Protein AF-A0A9W6STT4-F1 (afdb_monomer_lite)

Radius of gyration: 15.95 Å; chains: 1; bounding box: 44×30×42 Å

Organism: NCBI:txid1785913

Sequence (145 aa):
METPMRPTPTEKEAYVRADEHIAEAIAALAVPVRLAPGIRNAIGYDAGELGPGEYVNVEVSCTLEDLPDDEVPAVRNERYFEVLKRFWAERGYRPVSDTAEEPGAHPDWFRAVHVRHPADGCVVSLKQGRLGNLWITASTIALAD

Foldseek 3Di:
DQAPADPFAALVVQQVVFVVVVVVLVVLLVDDWDWAWDDFDWAFDDCPPPHPRQKTKTKTKTWTPPPDPPDDLLVSVVVSVVSSVVVCVVQVWAWPDFQLPPPDPDPFDKGKTWTARRHHRKIWMWIAGPRSIIMIMIIHMHGYD

pLDDT: mean 86.49, std 14.64, range [41.28, 98.19]

Secondary structure (DSSP, 8-state):
-PPPPPPPPBHHHHHHHHHHHHHHHHHHH-S--EEEEEEEEEEEPPTTTSSSS-EEEEEEEEEEES---SS-HHHHHHHHHHHHHHHHHHTTPEEEEE-TT--SS-TTPPEEEEEE-TTT--EEEEEE-TTS-EEEEEEEEEE--

Structure (mmCIF, N/CA/C/O backbone):
data_AF-A0A9W6STT4-F1
#
_entry.id   AF-A0A9W6STT4-F1
#
loop_
_atom_site.group_PDB
_atom_site.id
_atom_site.type_symbol
_atom_site.label_atom_id
_atom_site.label_alt_id
_atom_site.label_comp_id
_atom_site.label_asym_id
_atom_site.label_entity_id
_atom_site.label_seq_id
_atom_site.pdbx_PDB_ins_code
_atom_site.Cartn_x
_atom_site.Cartn_y
_atom_site.Cartn_z
_atom_site.occupancy
_atom_site.B_iso_or_equiv
_atom_site.auth_seq_id
_atom_site.auth_comp_id
_atom_site.auth_asym_id
_atom_site.auth_atom_id
_atom_site.pdbx_PDB_model_num
ATOM 1 N N . MET A 1 1 ? -24.014 12.427 -5.200 1.00 41.28 1 MET A N 1
ATOM 2 C CA . MET A 1 1 ? -24.453 11.524 -4.120 1.00 41.28 1 MET A CA 1
ATOM 3 C C . MET A 1 1 ? -23.214 11.188 -3.320 1.00 41.28 1 MET A C 1
ATOM 5 O O . MET A 1 1 ? -22.308 10.592 -3.884 1.00 41.28 1 MET A O 1
ATOM 9 N N . GLU A 1 2 ? -23.112 11.671 -2.085 1.00 45.50 2 GLU A N 1
ATOM 10 C CA . GLU A 1 2 ? -22.042 11.250 -1.179 1.00 45.50 2 GLU A CA 1
ATOM 11 C C . GLU A 1 2 ? -22.357 9.826 -0.718 1.00 45.50 2 GLU A C 1
ATOM 13 O O . GLU A 1 2 ? -23.450 9.561 -0.217 1.00 45.50 2 GLU A O 1
ATOM 18 N N . THR A 1 3 ? -21.441 8.892 -0.962 1.00 53.06 3 THR A N 1
ATOM 19 C CA . THR A 1 3 ? -21.541 7.538 -0.415 1.00 53.06 3 THR A CA 1
ATOM 20 C C . THR A 1 3 ? -21.521 7.654 1.110 1.00 53.06 3 THR A C 1
ATOM 22 O O . THR A 1 3 ? -20.612 8.304 1.630 1.00 53.06 3 THR A O 1
ATOM 25 N N . PRO A 1 4 ? -22.492 7.080 1.844 1.00 55.91 4 PRO A N 1
ATOM 26 C CA . PRO A 1 4 ? -22.474 7.141 3.298 1.00 55.91 4 PRO A CA 1
ATOM 27 C C . PRO A 1 4 ? -21.185 6.500 3.814 1.00 55.91 4 PRO A C 1
ATOM 29 O O . PRO A 1 4 ? -20.836 5.381 3.430 1.00 55.91 4 PRO A O 1
ATOM 32 N N . MET A 1 5 ? -20.473 7.243 4.657 1.00 63.19 5 MET A N 1
ATOM 33 C CA . MET A 1 5 ? -19.232 6.801 5.282 1.00 63.19 5 MET A CA 1
ATOM 34 C C . MET A 1 5 ? -19.524 5.566 6.134 1.00 63.19 5 MET A C 1
ATOM 36 O O . MET A 1 5 ? -20.473 5.567 6.925 1.00 63.19 5 MET A O 1
ATOM 40 N N . ARG A 1 6 ? -18.750 4.492 5.947 1.00 73.81 6 ARG A N 1
ATOM 41 C CA . ARG A 1 6 ? -18.902 3.290 6.777 1.00 73.81 6 ARG A CA 1
ATOM 42 C C . ARG A 1 6 ? -18.596 3.622 8.246 1.00 73.81 6 ARG A C 1
ATOM 44 O O . ARG A 1 6 ? -17.763 4.490 8.498 1.00 73.81 6 ARG A O 1
ATOM 51 N N . PRO A 1 7 ? -19.227 2.925 9.211 1.00 83.19 7 PRO A N 1
ATOM 52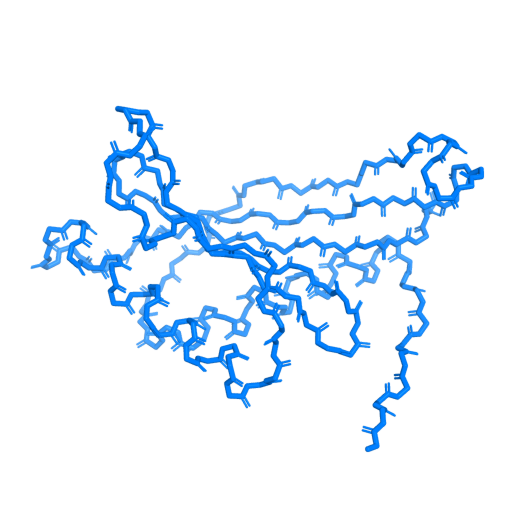 C CA . PRO A 1 7 ? -18.842 3.044 10.612 1.00 83.19 7 PRO A CA 1
ATOM 53 C C . PRO A 1 7 ? -17.365 2.673 10.802 1.00 83.19 7 PRO A C 1
ATOM 55 O O . PRO A 1 7 ? -16.826 1.820 10.077 1.00 83.19 7 PRO A O 1
ATOM 58 N N . THR A 1 8 ? -16.733 3.319 11.783 1.00 87.88 8 THR A N 1
ATOM 59 C CA . THR A 1 8 ? -15.344 3.055 12.165 1.00 87.88 8 THR A CA 1
ATOM 60 C C . THR A 1 8 ? -15.181 1.572 12.521 1.00 87.88 8 THR A C 1
ATOM 62 O O . THR A 1 8 ? -15.979 1.060 13.308 1.00 87.88 8 THR A O 1
ATOM 65 N N . PRO A 1 9 ? -14.211 0.860 11.920 1.00 92.50 9 PRO A N 1
ATOM 66 C CA . PRO A 1 9 ? -13.959 -0.545 12.231 1.00 92.50 9 PRO A CA 1
ATOM 67 C C . PRO A 1 9 ? -13.352 -0.727 13.626 1.00 92.50 9 PRO A C 1
ATOM 69 O O . PRO A 1 9 ? -12.716 0.183 14.149 1.00 92.50 9 PRO A O 1
ATOM 72 N N . THR A 1 10 ? -13.477 -1.931 14.177 1.00 94.12 10 THR A N 1
ATOM 73 C CA . THR A 1 10 ? -12.585 -2.444 15.240 1.00 94.12 10 THR A CA 1
ATOM 74 C C . THR A 1 10 ? -11.156 -2.634 14.724 1.00 94.12 10 THR A C 1
ATOM 76 O O . THR A 1 10 ? -10.947 -2.709 13.508 1.00 94.12 10 THR A O 1
ATOM 79 N N . GLU A 1 11 ? -10.165 -2.759 15.612 1.00 94.25 11 GLU A N 1
ATOM 80 C CA . GLU A 1 11 ? -8.771 -3.015 15.219 1.00 94.25 11 GLU A CA 1
ATOM 81 C C . GLU A 1 11 ? -8.674 -4.268 14.331 1.00 94.25 11 GLU A C 1
ATOM 83 O O . GLU A 1 11 ? -8.095 -4.238 13.237 1.00 94.25 11 GLU A O 1
ATOM 88 N N . LYS A 1 12 ? -9.332 -5.360 14.737 1.00 95.25 12 LYS A N 1
ATOM 89 C CA . LYS A 1 12 ? -9.384 -6.599 13.951 1.00 95.25 12 LYS A CA 1
ATOM 90 C C . LYS A 1 12 ? -9.996 -6.414 12.559 1.00 95.25 12 LYS A C 1
ATOM 92 O O . LYS A 1 12 ? -9.480 -6.968 11.587 1.00 95.25 12 LYS A O 1
ATOM 97 N N . GLU A 1 13 ? -11.093 -5.671 12.437 1.00 95.62 13 GLU A N 1
ATOM 98 C CA . GLU A 1 13 ? -11.715 -5.392 11.136 1.00 95.62 13 GLU A CA 1
ATOM 99 C C . GLU A 1 13 ? -10.845 -4.479 10.267 1.00 95.62 13 GLU A C 1
ATOM 101 O O . GLU A 1 13 ? -10.812 -4.649 9.049 1.00 95.62 13 GLU A O 1
ATOM 106 N N . ALA A 1 14 ? -10.125 -3.531 10.867 1.00 95.50 14 ALA A N 1
ATOM 107 C CA . ALA A 1 14 ? -9.220 -2.645 10.146 1.00 95.50 14 ALA A CA 1
ATOM 108 C C . ALA A 1 14 ? -8.035 -3.406 9.541 1.00 95.50 14 ALA A C 1
ATOM 110 O O . ALA A 1 14 ? -7.676 -3.144 8.396 1.00 95.50 14 ALA A O 1
ATOM 111 N N . TYR A 1 15 ? -7.494 -4.404 10.245 1.00 96.94 15 TYR A N 1
ATOM 112 C CA . TYR A 1 15 ? -6.491 -5.310 9.685 1.00 96.94 15 TYR A CA 1
ATOM 113 C C . TYR A 1 15 ? -7.004 -6.072 8.458 1.00 96.94 15 TYR A C 1
ATOM 115 O O . TYR A 1 15 ? -6.309 -6.133 7.447 1.00 96.94 15 TYR A O 1
ATOM 123 N N . VAL A 1 16 ? -8.222 -6.622 8.530 1.00 96.50 16 VAL A N 1
ATOM 124 C CA . VAL A 1 16 ? -8.842 -7.328 7.394 1.00 96.50 16 VAL A CA 1
ATOM 125 C C . VAL A 1 16 ? -9.021 -6.381 6.208 1.00 96.50 16 VAL A C 1
ATOM 127 O O . VAL A 1 16 ? -8.632 -6.721 5.096 1.00 96.50 16 VAL A O 1
ATOM 130 N N . ARG A 1 17 ? -9.532 -5.167 6.441 1.00 95.12 17 ARG A N 1
ATOM 131 C CA . ARG A 1 17 ? -9.700 -4.159 5.381 1.00 95.12 17 ARG A CA 1
ATOM 132 C C . ARG A 1 17 ? -8.366 -3.741 4.765 1.00 95.12 17 ARG A C 1
ATOM 134 O O . ARG A 1 17 ? -8.278 -3.578 3.554 1.00 95.12 17 ARG A O 1
ATOM 141 N N . ALA A 1 18 ? -7.324 -3.568 5.577 1.00 97.00 18 ALA A N 1
ATOM 142 C CA . ALA A 1 18 ? -5.992 -3.241 5.080 1.00 97.00 18 ALA A CA 1
ATOM 143 C C . ALA A 1 18 ? -5.444 -4.354 4.166 1.00 97.00 18 ALA A C 1
ATOM 145 O O . ALA A 1 18 ? -4.921 -4.055 3.092 1.00 97.00 18 ALA A O 1
ATOM 146 N N . ASP A 1 19 ? -5.632 -5.624 4.545 1.00 97.19 19 ASP A N 1
ATOM 147 C CA . ASP A 1 19 ? -5.258 -6.775 3.715 1.00 97.19 19 ASP A CA 1
ATOM 148 C C . ASP A 1 19 ? -6.062 -6.819 2.399 1.00 97.19 19 ASP A C 1
ATOM 150 O O . ASP A 1 19 ? -5.485 -7.065 1.340 1.00 97.19 19 ASP A O 1
ATOM 154 N N . GLU A 1 20 ? -7.370 -6.531 2.438 1.00 97.25 20 GLU A N 1
ATOM 155 C CA . GLU A 1 20 ? -8.233 -6.445 1.246 1.00 97.25 20 GLU A CA 1
ATOM 156 C C . GLU A 1 20 ? -7.745 -5.363 0.270 1.00 97.25 20 GLU A C 1
ATOM 158 O O . GLU A 1 20 ? -7.546 -5.642 -0.913 1.00 97.25 20 GLU A O 1
ATOM 163 N N . HIS A 1 21 ? -7.468 -4.150 0.762 1.00 97.62 21 HIS A N 1
ATOM 164 C CA . HIS A 1 21 ? -6.961 -3.043 -0.061 1.00 97.62 21 HIS A CA 1
ATOM 165 C C . HIS A 1 21 ? -5.601 -3.354 -0.695 1.00 97.62 21 HIS A C 1
ATOM 167 O O . HIS A 1 21 ? -5.369 -3.024 -1.862 1.00 97.62 21 HIS A O 1
ATOM 173 N N . ILE A 1 22 ? -4.704 -4.014 0.046 1.00 97.88 22 ILE A N 1
ATOM 174 C CA . ILE A 1 22 ? -3.422 -4.482 -0.494 1.00 97.88 22 ILE A CA 1
ATOM 175 C C . ILE A 1 22 ? -3.660 -5.539 -1.576 1.00 97.88 22 ILE A C 1
ATOM 177 O O . ILE A 1 22 ? -3.101 -5.429 -2.667 1.00 97.88 22 ILE A O 1
ATOM 181 N N . ALA A 1 23 ? -4.503 -6.539 -1.315 1.00 96.81 23 ALA A N 1
ATOM 182 C CA . ALA A 1 23 ? -4.782 -7.611 -2.265 1.00 96.81 23 ALA A CA 1
ATOM 183 C C . ALA A 1 23 ? -5.383 -7.083 -3.578 1.00 96.81 23 ALA A C 1
ATOM 185 O O . ALA A 1 23 ? -4.962 -7.503 -4.657 1.00 96.81 23 ALA A O 1
ATOM 186 N N . GLU A 1 24 ? -6.314 -6.128 -3.506 1.00 96.94 24 GLU A N 1
ATOM 187 C CA . GLU A 1 24 ? -6.913 -5.502 -4.686 1.00 96.94 24 GLU A CA 1
ATOM 188 C C . GLU A 1 24 ? -5.889 -4.738 -5.533 1.00 96.94 24 GLU A C 1
ATOM 190 O O . GLU A 1 24 ? -5.864 -4.883 -6.758 1.00 96.94 24 GLU A O 1
ATOM 195 N N . ALA A 1 25 ? -5.019 -3.952 -4.894 1.00 97.00 25 ALA A N 1
ATOM 196 C CA . ALA A 1 25 ? -3.966 -3.226 -5.593 1.00 97.00 25 ALA A CA 1
ATOM 197 C C . ALA A 1 25 ? -2.959 -4.187 -6.249 1.00 97.00 25 ALA A C 1
ATOM 199 O O . ALA A 1 25 ? -2.574 -3.995 -7.399 1.00 97.00 25 ALA A O 1
ATOM 200 N N . ILE A 1 26 ? -2.572 -5.267 -5.568 1.00 96.31 26 ILE A N 1
ATOM 201 C CA . ILE A 1 26 ? -1.656 -6.267 -6.133 1.00 96.31 26 ILE A CA 1
ATOM 202 C C . ILE A 1 26 ? -2.289 -7.006 -7.312 1.00 96.31 26 ILE A C 1
ATOM 204 O O . ILE A 1 26 ? -1.630 -7.193 -8.335 1.00 96.31 26 ILE A O 1
ATOM 208 N N . ALA A 1 27 ? -3.575 -7.355 -7.229 1.00 96.12 27 ALA A N 1
ATOM 209 C CA . ALA A 1 27 ? -4.298 -7.945 -8.352 1.00 96.12 27 ALA A CA 1
ATOM 210 C C . ALA A 1 27 ? -4.312 -7.019 -9.584 1.00 96.12 27 ALA A C 1
ATOM 212 O O . ALA A 1 27 ? -4.231 -7.498 -10.716 1.00 96.12 27 ALA A O 1
ATOM 213 N N . ALA A 1 28 ? -4.358 -5.699 -9.377 1.00 96.75 28 ALA A N 1
ATOM 214 C CA . ALA A 1 28 ? -4.337 -4.708 -10.451 1.00 96.75 28 ALA A CA 1
ATOM 215 C C . ALA A 1 28 ? -3.008 -4.637 -11.215 1.00 96.75 28 ALA A C 1
ATOM 217 O O . ALA A 1 28 ? -3.006 -4.263 -12.387 1.00 96.75 28 ALA A O 1
ATOM 218 N N . LEU A 1 29 ? -1.888 -5.011 -10.585 1.00 94.06 29 LEU A N 1
ATOM 219 C CA . LEU A 1 29 ? -0.584 -5.048 -11.254 1.00 94.06 29 LEU A CA 1
ATOM 220 C C . LEU A 1 29 ? -0.534 -6.098 -12.373 1.00 94.06 29 LEU A C 1
ATOM 222 O O . LEU A 1 29 ? 0.278 -5.963 -13.286 1.00 94.06 29 LEU A O 1
ATOM 226 N N . ALA A 1 30 ? -1.393 -7.125 -12.310 1.00 90.19 30 ALA A N 1
ATOM 227 C CA . ALA A 1 30 ? -1.498 -8.198 -13.301 1.00 90.19 30 ALA A CA 1
ATOM 228 C C . ALA A 1 30 ? -0.160 -8.904 -13.621 1.00 90.19 30 ALA A C 1
ATOM 230 O O . ALA A 1 30 ? 0.024 -9.452 -14.708 1.00 90.19 30 ALA A O 1
ATOM 231 N N . VAL A 1 31 ? 0.764 -8.914 -12.659 1.00 89.31 31 VAL A N 1
ATOM 232 C CA . VAL A 1 31 ? 2.053 -9.615 -12.716 1.00 89.31 31 VAL A CA 1
ATOM 233 C C . VAL A 1 31 ? 2.194 -10.541 -11.508 1.00 89.31 31 VAL A C 1
ATOM 235 O O . VAL A 1 31 ? 1.584 -10.283 -10.467 1.00 89.31 31 VAL A O 1
ATOM 238 N N . PRO A 1 32 ? 2.976 -11.630 -11.612 1.00 88.12 32 PRO A N 1
ATOM 239 C CA . PRO A 1 32 ? 3.302 -12.439 -10.449 1.00 88.12 32 PRO A CA 1
ATOM 240 C C . PRO A 1 32 ? 4.126 -11.597 -9.471 1.00 88.12 32 PRO A C 1
ATOM 242 O O . PRO A 1 32 ? 5.195 -11.098 -9.813 1.00 88.12 32 PRO A O 1
ATOM 245 N N . VAL A 1 33 ? 3.606 -11.429 -8.259 1.00 92.19 33 VAL A N 1
ATOM 246 C CA . VAL A 1 33 ? 4.276 -10.734 -7.159 1.00 92.19 33 VAL A CA 1
ATOM 247 C C . VAL A 1 33 ? 4.082 -11.562 -5.904 1.00 92.19 33 VAL A C 1
ATOM 249 O O . VAL A 1 33 ? 2.962 -11.988 -5.608 1.00 92.19 33 VAL A O 1
ATOM 252 N N . ARG A 1 34 ? 5.153 -11.771 -5.142 1.00 94.94 34 ARG A N 1
ATOM 253 C CA . ARG A 1 34 ? 5.051 -12.320 -3.792 1.00 94.94 34 ARG A CA 1
ATOM 254 C C . ARG A 1 34 ? 5.038 -11.182 -2.781 1.00 94.94 34 ARG A C 1
ATOM 256 O O . ARG A 1 34 ? 5.864 -10.279 -2.844 1.00 94.94 34 ARG A O 1
ATOM 263 N N . LEU A 1 35 ? 4.122 -11.248 -1.820 1.00 96.19 35 LEU A N 1
ATOM 264 C CA . LEU A 1 35 ? 4.094 -10.319 -0.695 1.00 96.19 35 LEU A CA 1
ATOM 265 C C . LEU A 1 35 ? 4.913 -10.892 0.454 1.00 96.19 35 LEU A C 1
ATOM 267 O O . LEU A 1 35 ? 4.537 -11.902 1.050 1.00 96.19 35 LEU A O 1
ATOM 271 N N . ALA A 1 36 ? 6.034 -10.249 0.763 1.00 96.75 36 ALA A N 1
ATOM 272 C CA . ALA A 1 36 ? 6.752 -10.510 1.999 1.00 96.75 36 ALA A CA 1
ATOM 273 C C . ALA A 1 36 ? 6.172 -9.634 3.122 1.00 96.75 36 ALA A C 1
ATOM 275 O O . ALA A 1 36 ? 6.039 -8.418 2.931 1.00 96.75 36 ALA A O 1
ATOM 276 N N . PRO A 1 37 ? 5.824 -10.215 4.286 1.00 94.31 37 PRO A N 1
ATOM 277 C CA . PRO A 1 37 ? 5.326 -9.447 5.420 1.00 94.31 37 PRO A CA 1
ATOM 278 C C . PRO A 1 37 ? 6.325 -8.373 5.858 1.00 94.31 37 PRO A C 1
ATOM 280 O O . PRO A 1 37 ? 7.513 -8.650 6.020 1.00 94.31 37 PRO A O 1
ATOM 283 N N . GLY A 1 38 ? 5.833 -7.154 6.056 1.00 91.81 38 GLY A N 1
ATOM 284 C CA . GLY A 1 38 ? 6.571 -6.048 6.652 1.00 91.81 38 GLY A CA 1
ATOM 285 C C . GLY A 1 38 ? 5.992 -5.698 8.019 1.00 91.81 38 GLY A C 1
ATOM 286 O O . GLY A 1 38 ? 5.939 -6.531 8.923 1.00 91.81 38 GLY A O 1
ATOM 287 N N . ILE A 1 39 ? 5.565 -4.446 8.173 1.00 92.75 39 ILE A N 1
ATOM 288 C CA . ILE A 1 39 ? 4.947 -3.948 9.405 1.00 92.75 39 ILE A CA 1
ATOM 289 C C . ILE A 1 39 ? 3.499 -4.429 9.488 1.00 92.75 39 ILE A C 1
ATOM 291 O O . ILE A 1 39 ? 2.760 -4.393 8.506 1.00 92.75 39 ILE A O 1
ATOM 295 N N . ARG A 1 40 ? 3.093 -4.846 10.685 1.00 96.50 40 ARG A N 1
ATOM 296 C CA . ARG A 1 40 ? 1.695 -5.045 11.055 1.00 96.50 40 ARG A CA 1
ATOM 297 C C . ARG A 1 40 ? 1.517 -4.584 12.492 1.00 96.50 40 ARG A C 1
ATOM 299 O O . ARG A 1 40 ? 1.996 -5.256 13.404 1.00 96.50 40 ARG A O 1
ATOM 306 N N . ASN A 1 41 ? 0.921 -3.417 12.684 1.00 94.44 41 ASN A N 1
ATOM 307 C CA . ASN A 1 41 ? 0.769 -2.823 14.007 1.00 94.44 41 ASN A CA 1
ATOM 308 C C . ASN A 1 41 ? -0.486 -1.951 14.113 1.00 94.44 41 ASN A C 1
ATOM 310 O O . ASN A 1 41 ? -1.095 -1.567 13.117 1.00 94.44 41 ASN A O 1
ATOM 314 N N . ALA A 1 42 ? -0.834 -1.646 15.358 1.00 93.31 42 ALA A N 1
ATOM 315 C CA . ALA A 1 42 ? -1.836 -0.671 15.737 1.00 93.31 42 ALA A CA 1
ATOM 316 C C . ALA A 1 42 ? -1.174 0.306 16.712 1.00 93.31 42 ALA A C 1
ATOM 318 O O . ALA A 1 42 ? -0.598 -0.110 17.720 1.00 93.31 42 ALA A O 1
ATOM 319 N N . ILE A 1 43 ? -1.182 1.595 16.378 1.00 89.19 43 ILE A N 1
ATOM 320 C CA . ILE A 1 43 ? -0.581 2.644 17.209 1.00 89.19 43 ILE A CA 1
ATOM 321 C C . ILE A 1 43 ? -1.695 3.564 17.691 1.00 89.19 43 ILE A C 1
ATOM 323 O O . ILE A 1 43 ? -2.422 4.127 16.876 1.00 89.19 43 ILE A O 1
ATOM 327 N N . GLY A 1 44 ? -1.829 3.709 19.008 1.00 83.88 44 GLY A N 1
ATOM 328 C CA . GLY A 1 44 ? -2.780 4.644 19.605 1.00 83.88 44 GLY A CA 1
ATOM 329 C C . GLY A 1 44 ? -2.473 6.085 19.213 1.00 83.88 44 GLY A C 1
ATOM 330 O O . GLY A 1 44 ? -1.309 6.478 19.136 1.00 83.88 44 GLY A O 1
ATOM 331 N N . TYR A 1 45 ? -3.521 6.866 18.978 1.00 75.56 45 TYR A N 1
ATOM 332 C CA . TYR A 1 45 ? -3.380 8.307 18.815 1.00 75.56 45 TYR A CA 1
ATOM 333 C C . TYR A 1 45 ? -3.115 8.974 20.164 1.00 75.56 45 TYR A C 1
ATOM 335 O O . TYR A 1 45 ? -3.663 8.565 21.193 1.00 75.56 45 TYR A O 1
ATOM 343 N N . ASP A 1 46 ? -2.311 10.037 20.159 1.00 68.44 46 ASP A N 1
ATOM 344 C CA . ASP A 1 46 ? -2.206 10.897 21.331 1.00 68.44 46 ASP A CA 1
ATOM 345 C C . ASP A 1 46 ? -3.585 11.500 21.634 1.00 68.44 46 ASP A C 1
ATOM 347 O O . ASP A 1 46 ? -4.328 11.891 20.730 1.00 68.44 46 ASP A O 1
ATOM 351 N N . ALA A 1 47 ? -3.922 11.619 22.923 1.00 57.66 47 ALA A N 1
ATOM 352 C CA . ALA A 1 47 ? -5.251 12.029 23.396 1.00 57.66 47 ALA A CA 1
ATOM 353 C C . ALA A 1 47 ? -5.745 13.397 22.863 1.00 57.66 47 ALA A C 1
ATOM 355 O O . ALA A 1 47 ? -6.908 13.757 23.048 1.00 57.66 47 ALA A O 1
ATOM 356 N N . GLY A 1 48 ? -4.865 14.179 22.228 1.00 57.91 48 GLY A N 1
ATOM 357 C CA . GLY A 1 48 ? -5.171 15.466 21.605 1.00 57.91 48 GLY A CA 1
ATOM 358 C C . GLY A 1 48 ? -5.551 15.412 20.121 1.00 57.91 48 GLY A C 1
ATOM 359 O O . GLY A 1 48 ? -6.064 16.410 19.623 1.00 57.91 48 GLY A O 1
ATOM 360 N N . GLU A 1 49 ? -5.321 14.303 19.409 1.00 63.22 49 GLU A N 1
ATOM 361 C CA . GLU A 1 49 ? -5.556 14.237 17.956 1.00 63.22 49 GLU A CA 1
ATOM 362 C C . GLU A 1 49 ? -6.963 13.752 17.591 1.00 63.22 49 GLU A C 1
ATOM 364 O O . GLU A 1 49 ? -7.575 14.294 16.672 1.00 63.22 49 GLU A O 1
ATOM 369 N N . LEU A 1 50 ? -7.503 12.766 18.316 1.00 63.09 50 LEU A N 1
ATOM 370 C CA . LEU A 1 50 ? -8.813 12.163 18.016 1.00 63.09 50 LEU A CA 1
ATOM 371 C C . LEU A 1 50 ? -9.708 11.954 19.252 1.00 63.09 50 LEU A C 1
ATOM 373 O O . LEU A 1 50 ? -10.761 11.327 19.151 1.00 63.09 50 LEU A O 1
ATOM 377 N N . GLY A 1 51 ? -9.336 12.524 20.402 1.00 55.25 51 GLY A N 1
ATOM 378 C CA . GLY A 1 51 ? -10.032 12.330 21.678 1.00 55.25 51 GLY A CA 1
ATOM 379 C C . GLY A 1 51 ? -9.342 11.291 22.573 1.00 55.25 51 GLY A C 1
ATOM 380 O O . GLY A 1 51 ? -8.224 10.876 22.263 1.00 55.25 51 GLY A O 1
ATOM 381 N N . PRO A 1 52 ? -9.948 10.899 23.714 1.00 54.38 52 PRO A N 1
ATOM 382 C CA . PRO A 1 52 ? -9.367 9.882 24.599 1.00 54.38 52 PRO A CA 1
ATOM 383 C C . PRO A 1 52 ? -9.065 8.604 23.802 1.00 54.38 52 PRO A C 1
ATOM 385 O O . PRO A 1 52 ? -9.751 8.369 22.816 1.00 54.38 52 PRO A O 1
ATOM 388 N N . GLY A 1 53 ? -8.038 7.837 24.205 1.00 63.53 53 GLY A N 1
ATOM 389 C CA . GLY A 1 53 ? -7.370 6.733 23.475 1.00 63.53 53 GLY A CA 1
ATOM 390 C C . GLY A 1 53 ? -8.224 5.526 23.052 1.00 63.53 53 GLY A C 1
ATOM 391 O O . GLY A 1 53 ? -7.841 4.384 23.267 1.00 63.53 53 GLY A O 1
ATOM 392 N N . GLU A 1 54 ? -9.374 5.793 22.453 1.00 82.25 54 GLU A N 1
ATOM 393 C CA . GLU A 1 54 ? -10.351 4.877 21.884 1.00 82.25 54 GLU A CA 1
ATOM 394 C C . GLU A 1 54 ? -10.011 4.535 20.432 1.00 82.25 54 GLU A C 1
ATOM 396 O O . GLU A 1 54 ? -10.620 3.629 19.877 1.00 82.25 54 GLU A O 1
ATOM 401 N N . TYR A 1 55 ? -9.057 5.242 19.811 1.00 88.06 55 TYR A N 1
ATOM 402 C CA . TYR A 1 55 ? -8.680 5.051 18.414 1.00 88.06 55 TYR A CA 1
ATOM 403 C C . TYR A 1 55 ? -7.214 4.659 18.251 1.00 88.06 55 TYR A C 1
ATOM 405 O O . TYR A 1 55 ? -6.317 5.224 18.885 1.00 88.06 55 TYR A O 1
ATOM 413 N N . VAL A 1 56 ? -6.976 3.746 17.316 1.00 91.50 56 VAL A N 1
ATOM 414 C CA . VAL A 1 56 ? -5.653 3.331 16.847 1.00 91.50 56 VAL A CA 1
ATOM 415 C C . VAL A 1 56 ? -5.541 3.544 15.340 1.00 91.50 56 VAL A C 1
ATOM 417 O O . VAL A 1 56 ? -6.520 3.433 14.601 1.00 91.50 56 VAL A O 1
ATOM 420 N N . ASN A 1 57 ? -4.336 3.837 14.864 1.00 92.38 57 ASN A N 1
ATOM 421 C CA . ASN A 1 57 ? -3.979 3.694 13.462 1.00 92.38 57 ASN A CA 1
ATOM 422 C C . ASN A 1 57 ? -3.473 2.273 13.242 1.00 92.38 57 ASN A C 1
ATOM 424 O O . ASN A 1 57 ? -2.369 1.936 13.678 1.00 92.38 57 ASN A O 1
ATOM 428 N N . VAL A 1 58 ? -4.270 1.459 12.560 1.00 96.19 58 VAL A N 1
ATOM 429 C CA . VAL A 1 58 ? -3.816 0.169 12.048 1.00 96.19 58 VAL A CA 1
ATOM 430 C C . VAL A 1 58 ? -3.011 0.408 10.784 1.00 96.19 58 VAL A C 1
ATOM 432 O O . VAL A 1 58 ? -3.485 1.086 9.876 1.00 96.19 58 VAL A O 1
ATOM 435 N N . GLU A 1 59 ? -1.817 -0.169 10.706 1.00 96.75 59 GLU A N 1
ATOM 436 C CA . GLU A 1 59 ? -0.978 -0.162 9.513 1.00 96.75 59 GLU A CA 1
ATOM 437 C C . GLU A 1 59 ? -0.545 -1.587 9.156 1.00 96.75 59 GLU A C 1
ATOM 439 O O . GLU A 1 59 ? -0.038 -2.350 9.983 1.00 96.75 59 GLU A O 1
ATOM 444 N N . VAL A 1 60 ? -0.738 -1.935 7.884 1.00 98.19 60 VAL A N 1
ATOM 445 C CA . VAL A 1 60 ? -0.214 -3.152 7.266 1.00 98.19 60 VAL A CA 1
ATOM 446 C C . VAL A 1 60 ? 0.684 -2.749 6.112 1.00 98.19 60 VAL A C 1
ATOM 448 O O . VAL A 1 60 ? 0.276 -1.995 5.232 1.00 98.19 60 VAL A O 1
ATOM 451 N N . SER A 1 61 ? 1.904 -3.270 6.098 1.00 97.25 61 SER A N 1
ATOM 452 C CA . SER A 1 61 ? 2.894 -3.028 5.059 1.00 97.25 61 SER A CA 1
ATOM 453 C C . SER A 1 61 ? 3.484 -4.345 4.570 1.00 97.25 61 SER A C 1
ATOM 455 O O . SER A 1 61 ? 3.828 -5.223 5.364 1.00 97.25 61 SER A O 1
ATOM 457 N N . CYS A 1 62 ? 3.630 -4.478 3.256 1.00 97.56 62 CYS A N 1
ATOM 458 C CA . CYS A 1 62 ? 4.249 -5.628 2.607 1.00 97.56 62 CYS A CA 1
ATOM 459 C C . CYS A 1 62 ? 5.308 -5.165 1.608 1.00 97.56 62 CYS A C 1
ATOM 461 O O . CYS A 1 62 ? 5.101 -4.194 0.880 1.00 97.56 62 CYS A O 1
ATOM 463 N N . THR A 1 63 ? 6.419 -5.893 1.529 1.00 96.81 63 THR A N 1
ATOM 464 C CA . THR A 1 63 ? 7.396 -5.741 0.442 1.00 96.81 63 THR A CA 1
ATOM 465 C C . THR A 1 63 ? 6.925 -6.550 -0.765 1.00 96.81 63 THR A C 1
ATOM 467 O O . THR A 1 63 ? 6.475 -7.688 -0.610 1.00 96.81 63 THR A O 1
ATOM 470 N N . LEU A 1 64 ? 7.036 -5.977 -1.963 1.00 95.56 64 LEU A N 1
ATOM 471 C CA . LEU A 1 64 ? 6.778 -6.680 -3.218 1.00 95.56 64 LEU A CA 1
ATOM 472 C C . LEU A 1 64 ? 8.070 -7.371 -3.664 1.00 95.56 64 LEU A C 1
ATOM 474 O O . LEU A 1 64 ? 9.060 -6.712 -3.988 1.00 95.56 64 LEU A O 1
ATOM 478 N N . GLU A 1 65 ? 8.045 -8.697 -3.674 1.00 94.19 65 GLU A N 1
ATOM 479 C CA . GLU A 1 65 ? 9.158 -9.566 -4.043 1.00 94.19 65 GLU A CA 1
ATOM 480 C C . GLU A 1 65 ? 8.822 -10.380 -5.297 1.00 94.19 65 GLU A C 1
ATOM 482 O O . GLU A 1 65 ? 7.674 -10.425 -5.748 1.00 94.19 65 GLU A O 1
ATOM 487 N N . ASP A 1 66 ? 9.848 -11.006 -5.873 1.00 92.00 66 ASP A N 1
ATOM 488 C CA . ASP A 1 66 ? 9.763 -11.816 -7.095 1.00 92.00 66 ASP A CA 1
ATOM 489 C C . ASP A 1 66 ? 9.188 -11.046 -8.304 1.00 92.00 66 ASP A C 1
ATOM 491 O O . ASP A 1 66 ? 8.629 -11.633 -9.230 1.00 92.00 66 ASP A O 1
ATOM 495 N N . LEU A 1 67 ? 9.345 -9.715 -8.300 1.00 89.00 67 LEU A N 1
ATOM 496 C CA . LEU A 1 67 ? 9.016 -8.863 -9.439 1.00 89.00 67 LEU A CA 1
ATOM 497 C C . LEU A 1 67 ? 9.872 -9.270 -10.647 1.00 89.00 67 LEU A C 1
ATOM 499 O O . LEU A 1 67 ? 11.061 -9.545 -10.464 1.00 89.00 67 LEU A O 1
ATOM 503 N N . PRO A 1 68 ? 9.319 -9.236 -11.873 1.00 85.62 68 PRO A N 1
ATOM 504 C CA . PRO A 1 68 ? 10.098 -9.417 -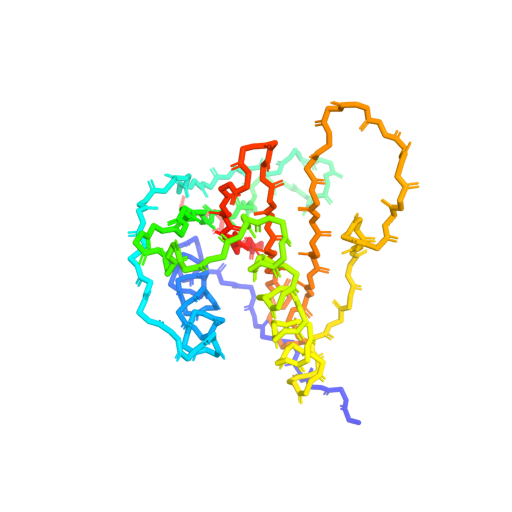13.093 1.00 85.62 68 PRO A CA 1
ATOM 505 C C . PRO A 1 68 ? 11.387 -8.578 -13.080 1.00 85.62 68 PRO A C 1
ATOM 507 O O . PRO A 1 68 ? 11.372 -7.396 -12.716 1.00 85.62 68 PRO A O 1
ATOM 510 N N . ASP A 1 69 ? 12.506 -9.218 -13.418 1.00 79.75 69 ASP A N 1
ATOM 511 C CA . ASP A 1 69 ? 13.854 -8.623 -13.438 1.00 79.75 69 ASP A CA 1
ATOM 512 C C . ASP A 1 69 ? 14.368 -8.445 -14.877 1.00 79.75 69 ASP A C 1
ATOM 514 O O . ASP A 1 69 ? 15.559 -8.492 -15.167 1.00 79.75 69 ASP A O 1
ATOM 518 N N . ASP A 1 70 ? 13.438 -8.295 -15.817 1.00 80.75 70 ASP A N 1
ATOM 519 C CA . ASP A 1 70 ? 13.704 -8.102 -17.241 1.00 80.75 70 ASP A CA 1
ATOM 520 C C . ASP A 1 70 ? 14.118 -6.662 -17.588 1.00 80.75 70 ASP A C 1
ATOM 522 O O . ASP A 1 70 ? 14.578 -6.396 -18.700 1.00 80.75 70 ASP A O 1
ATOM 526 N N . GLU A 1 71 ? 14.003 -5.731 -16.636 1.00 79.12 71 GLU A N 1
ATOM 527 C CA . GLU A 1 71 ? 14.262 -4.307 -16.828 1.00 79.12 71 GLU A CA 1
ATOM 528 C C . GLU A 1 71 ? 14.977 -3.659 -15.636 1.00 79.12 71 GLU A C 1
ATOM 530 O O . GLU A 1 71 ? 14.929 -4.127 -14.499 1.00 79.12 71 GLU A O 1
ATOM 535 N N . VAL A 1 72 ? 15.596 -2.498 -15.884 1.00 84.31 72 VAL A N 1
ATOM 536 C CA . VAL A 1 72 ? 16.171 -1.658 -14.823 1.00 84.31 72 VAL A CA 1
ATOM 537 C C . VAL A 1 72 ? 15.070 -1.291 -13.812 1.00 84.31 72 VAL A C 1
ATOM 539 O O . VAL A 1 72 ? 14.034 -0.764 -14.234 1.00 84.31 72 VAL A O 1
ATOM 542 N N . PRO A 1 73 ? 15.286 -1.459 -12.488 1.00 84.06 73 PRO A N 1
ATOM 543 C CA . PRO A 1 73 ? 14.245 -1.269 -11.476 1.00 84.06 73 PRO A CA 1
ATOM 544 C C . PRO A 1 73 ? 13.493 0.061 -11.563 1.00 84.06 73 PRO A C 1
ATOM 546 O O . PRO A 1 73 ? 12.291 0.098 -11.332 1.00 84.06 73 PRO A O 1
ATOM 549 N N . ALA A 1 74 ? 14.172 1.151 -11.931 1.00 80.81 74 ALA A N 1
ATOM 550 C CA . ALA A 1 74 ? 13.538 2.457 -12.098 1.00 80.81 74 ALA A CA 1
ATOM 551 C C . ALA A 1 74 ? 12.460 2.464 -13.199 1.00 80.81 74 ALA A C 1
ATOM 553 O O . ALA A 1 74 ? 11.371 2.982 -12.972 1.00 80.81 74 ALA A O 1
ATOM 554 N N . VAL A 1 75 ? 12.745 1.861 -14.359 1.00 83.94 75 VAL A N 1
ATOM 555 C CA . VAL A 1 75 ? 11.816 1.799 -15.502 1.00 83.94 75 VAL A CA 1
ATOM 556 C C . VAL A 1 75 ? 10.655 0.861 -15.191 1.00 83.94 75 VAL A C 1
ATOM 558 O O . VAL A 1 75 ? 9.495 1.224 -15.381 1.00 83.94 75 VAL A O 1
ATOM 561 N N . ARG A 1 76 ? 10.963 -0.317 -14.638 1.00 89.31 76 ARG A N 1
ATOM 562 C CA . ARG A 1 76 ? 9.960 -1.292 -14.204 1.00 89.31 76 ARG A CA 1
ATOM 563 C C . ARG A 1 76 ? 8.985 -0.682 -13.198 1.00 89.31 76 ARG A C 1
ATOM 565 O O . ARG A 1 76 ? 7.773 -0.788 -13.358 1.00 89.31 76 ARG A O 1
ATOM 572 N N . ASN A 1 77 ? 9.515 -0.044 -12.155 1.00 91.25 77 ASN A N 1
ATOM 573 C CA . ASN A 1 77 ? 8.697 0.486 -11.073 1.00 91.25 77 ASN A CA 1
ATOM 574 C C . ASN A 1 77 ? 7.819 1.652 -11.535 1.00 91.25 77 ASN A C 1
ATOM 576 O O . ASN A 1 77 ? 6.692 1.746 -11.059 1.00 91.25 77 ASN A O 1
ATOM 580 N N . GLU A 1 78 ? 8.280 2.486 -12.478 1.00 90.25 78 GLU A N 1
ATOM 581 C CA . GLU A 1 78 ? 7.460 3.552 -13.077 1.00 90.25 78 GLU A CA 1
ATOM 582 C C . GLU A 1 78 ? 6.119 3.015 -13.578 1.00 90.25 78 GLU A C 1
ATOM 584 O O . GLU A 1 78 ? 5.061 3.538 -13.233 1.00 90.25 78 GLU A O 1
ATOM 589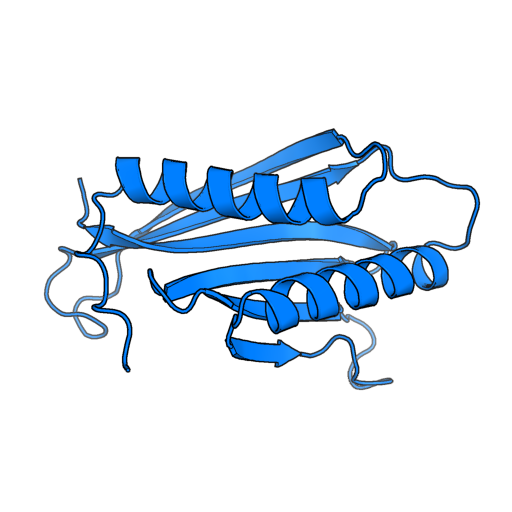 N N . ARG A 1 79 ? 6.151 1.894 -14.305 1.00 91.62 79 ARG A N 1
ATOM 590 C CA . ARG A 1 79 ? 4.939 1.259 -14.831 1.00 91.62 79 ARG A CA 1
ATOM 591 C C . ARG A 1 79 ? 3.997 0.82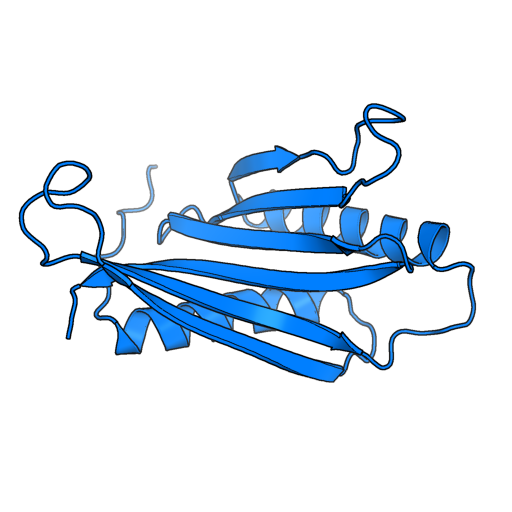0 -13.717 1.00 91.62 79 ARG A C 1
ATOM 593 O O . ARG A 1 79 ? 2.787 0.972 -13.849 1.00 91.62 79 ARG A O 1
ATOM 600 N N . TYR A 1 80 ? 4.523 0.301 -12.608 1.00 93.75 80 TYR A N 1
ATOM 601 C CA . TYR A 1 80 ? 3.691 -0.087 -11.466 1.00 93.75 80 TYR A CA 1
ATOM 602 C C . TYR A 1 80 ? 3.048 1.124 -10.783 1.00 93.75 80 TYR A C 1
ATOM 604 O O . TYR A 1 80 ? 1.870 1.054 -10.428 1.00 93.75 80 TYR A O 1
ATOM 612 N N . PHE A 1 81 ? 3.762 2.250 -10.664 1.00 94.62 81 PHE A N 1
ATOM 613 C CA . PHE A 1 81 ? 3.160 3.509 -10.212 1.00 94.62 81 PHE A CA 1
ATOM 614 C C . PHE A 1 81 ? 2.032 3.950 -11.155 1.00 94.62 81 PHE A C 1
ATOM 616 O O . PHE A 1 81 ? 0.935 4.242 -10.683 1.00 94.62 81 PHE A O 1
ATOM 623 N N . GLU A 1 82 ? 2.250 3.951 -12.472 1.00 94.69 82 GLU A N 1
ATOM 624 C CA . GLU A 1 82 ? 1.229 4.335 -13.459 1.00 94.69 82 GLU A CA 1
ATOM 625 C C . GLU A 1 82 ? -0.010 3.425 -13.431 1.00 94.69 82 GLU A C 1
ATOM 627 O O . GLU A 1 82 ? -1.144 3.909 -13.508 1.00 94.69 82 GLU A O 1
ATOM 632 N N . VAL A 1 83 ? 0.191 2.107 -13.320 1.00 96.50 83 VAL A N 1
ATOM 633 C CA . VAL A 1 83 ? -0.895 1.121 -13.231 1.00 96.50 83 VAL A CA 1
ATOM 634 C C . VAL A 1 83 ? -1.733 1.362 -11.979 1.00 96.50 83 VAL A C 1
ATOM 636 O O . VAL A 1 83 ? -2.955 1.476 -12.086 1.00 96.50 83 VAL A O 1
ATOM 639 N N . LEU A 1 84 ? -1.103 1.506 -10.808 1.00 97.44 84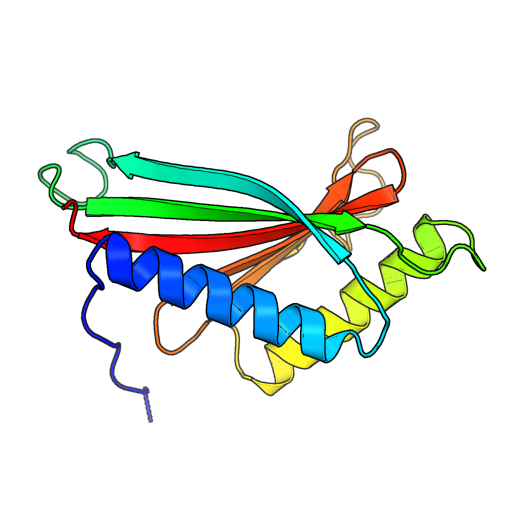 LEU A N 1
ATOM 640 C CA . LEU A 1 84 ? -1.842 1.711 -9.562 1.00 97.44 84 LEU A CA 1
ATOM 641 C C . LEU A 1 84 ? -2.510 3.084 -9.487 1.00 97.44 84 LEU A C 1
ATOM 643 O O . LEU A 1 84 ? -3.667 3.164 -9.079 1.00 97.44 84 LEU A O 1
ATOM 647 N N . LYS A 1 85 ? -1.853 4.154 -9.956 1.00 96.75 85 LYS A N 1
ATOM 648 C CA . LYS A 1 85 ? -2.466 5.491 -10.066 1.00 96.75 85 LYS A CA 1
ATOM 649 C C . LYS A 1 85 ? -3.764 5.442 -10.867 1.00 96.75 85 LYS A C 1
ATOM 651 O O . LYS A 1 85 ? -4.785 5.968 -10.427 1.00 96.75 85 LYS A O 1
ATOM 656 N N . ARG A 1 86 ? -3.738 4.774 -12.022 1.00 97.44 86 ARG A N 1
ATOM 657 C CA . ARG A 1 86 ? -4.914 4.606 -12.881 1.00 97.44 86 ARG A CA 1
ATOM 658 C C . ARG A 1 86 ? -5.998 3.776 -12.203 1.00 97.44 86 ARG A C 1
ATOM 660 O O . ARG A 1 86 ? -7.136 4.222 -12.132 1.00 97.44 86 ARG A O 1
ATOM 667 N N . PHE A 1 87 ? -5.628 2.621 -11.653 1.00 97.88 87 PHE A N 1
ATOM 668 C CA . PHE A 1 87 ? -6.534 1.737 -10.919 1.00 97.88 87 PHE A CA 1
ATOM 669 C C . PHE A 1 87 ? -7.271 2.470 -9.785 1.00 97.88 87 PHE A C 1
ATOM 671 O O . PHE A 1 87 ? -8.490 2.349 -9.642 1.00 97.88 87 PHE A O 1
ATOM 678 N N . TRP A 1 88 ? -6.543 3.257 -8.994 1.00 97.88 88 TRP A N 1
ATOM 679 C CA . TRP A 1 88 ? -7.101 4.032 -7.890 1.00 97.88 88 TRP A CA 1
ATOM 680 C C . TRP A 1 88 ? -7.991 5.175 -8.381 1.00 97.88 88 TRP A C 1
ATOM 682 O O . TRP A 1 88 ? -9.079 5.371 -7.837 1.00 97.88 88 TRP A O 1
ATOM 692 N N . ALA A 1 89 ? -7.581 5.891 -9.431 1.00 97.12 89 ALA A N 1
ATOM 693 C CA . ALA A 1 89 ? -8.388 6.949 -10.034 1.00 97.12 89 ALA A CA 1
ATOM 694 C C . ALA A 1 89 ? -9.720 6.413 -10.589 1.00 97.12 89 ALA A C 1
ATOM 696 O O . ALA A 1 89 ? -10.773 6.991 -10.322 1.00 97.12 89 ALA A O 1
ATOM 697 N N . GLU A 1 90 ? -9.699 5.276 -11.289 1.00 97.31 90 GLU A N 1
ATOM 698 C CA . GLU A 1 90 ? -10.896 4.613 -11.829 1.00 97.31 90 GLU A CA 1
ATOM 699 C C . GLU A 1 90 ? -11.873 4.166 -10.729 1.00 97.31 90 GLU A C 1
ATOM 701 O O . GLU A 1 90 ? -13.087 4.183 -10.930 1.00 97.31 90 GLU A O 1
ATOM 706 N N . ARG A 1 91 ? -11.361 3.818 -9.541 1.00 96.19 91 ARG A N 1
ATOM 707 C CA . ARG A 1 91 ? -12.163 3.475 -8.352 1.00 96.19 91 ARG A CA 1
ATOM 708 C C . ARG A 1 91 ? -12.553 4.683 -7.491 1.00 96.19 91 ARG A C 1
ATOM 710 O O . ARG A 1 91 ? -13.212 4.519 -6.466 1.00 96.19 91 ARG A O 1
ATOM 717 N N . GLY A 1 92 ? -12.167 5.895 -7.886 1.00 96.62 92 GLY A N 1
ATOM 718 C CA . GLY A 1 92 ? -12.515 7.123 -7.172 1.00 96.62 92 GLY A CA 1
ATOM 719 C C . GLY A 1 92 ? -11.740 7.346 -5.870 1.00 96.62 92 GLY A C 1
ATOM 720 O O . GLY A 1 92 ? -12.198 8.110 -5.014 1.00 96.62 92 GLY A O 1
ATOM 721 N N . TYR A 1 93 ? -10.580 6.706 -5.701 1.00 97.06 93 TYR A N 1
ATOM 722 C CA . TYR A 1 93 ? -9.658 7.051 -4.621 1.00 97.06 93 TYR A CA 1
ATOM 723 C C . TYR A 1 93 ? -9.183 8.495 -4.793 1.00 97.06 93 TYR A C 1
ATOM 725 O O . TYR A 1 93 ? -8.949 8.975 -5.903 1.00 97.06 93 TYR A O 1
ATOM 733 N N . ARG A 1 94 ? -9.024 9.197 -3.673 1.00 96.00 94 ARG A N 1
ATOM 734 C CA . ARG A 1 94 ? -8.569 10.588 -3.658 1.00 96.00 94 ARG A CA 1
ATOM 735 C C . ARG A 1 94 ? -7.064 10.643 -3.402 1.00 96.00 94 ARG A C 1
ATOM 737 O O . ARG A 1 94 ? -6.629 10.047 -2.419 1.00 96.00 94 ARG A O 1
ATOM 744 N N . PRO A 1 95 ? -6.266 11.360 -4.208 1.00 94.56 95 PRO A N 1
ATOM 745 C CA . PRO A 1 95 ? -4.854 11.576 -3.907 1.00 94.56 95 PRO A CA 1
ATOM 746 C C . PRO A 1 95 ? -4.673 12.267 -2.550 1.00 94.56 95 PRO A C 1
ATOM 748 O O . PRO A 1 95 ? -5.394 13.214 -2.232 1.00 94.56 95 PRO A O 1
ATOM 751 N N . VAL A 1 96 ? -3.719 11.786 -1.754 1.00 94.25 96 VAL A N 1
ATOM 752 C CA . VAL A 1 96 ? -3.294 12.398 -0.484 1.00 94.25 96 VAL A CA 1
ATOM 753 C C . VAL A 1 96 ? -1.951 13.097 -0.673 1.00 94.25 96 VAL A C 1
ATOM 755 O O . VAL A 1 96 ? -1.803 14.256 -0.298 1.00 94.25 96 VAL A O 1
ATOM 758 N N . SER A 1 97 ? -0.985 12.407 -1.279 1.00 90.06 97 SER A N 1
ATOM 759 C CA . SER A 1 97 ? 0.308 12.963 -1.679 1.00 90.06 97 SER A CA 1
ATOM 760 C C . SER A 1 97 ? 0.922 12.122 -2.794 1.00 90.06 97 SER A C 1
ATOM 762 O O . SER A 1 97 ? 0.649 10.925 -2.903 1.00 90.06 97 SER A O 1
ATOM 764 N N . ASP A 1 98 ? 1.751 12.746 -3.623 1.00 88.12 98 ASP A N 1
ATOM 765 C CA . ASP A 1 98 ? 2.446 12.081 -4.720 1.00 88.12 98 ASP A CA 1
ATOM 766 C C . ASP A 1 98 ? 3.838 12.690 -4.882 1.00 88.12 98 ASP A C 1
ATOM 768 O O . ASP A 1 98 ? 4.008 13.746 -5.481 1.00 88.12 98 ASP A O 1
ATOM 772 N N . THR A 1 99 ? 4.835 12.026 -4.304 1.00 83.12 99 THR A N 1
ATOM 773 C CA . THR A 1 99 ? 6.252 12.362 -4.493 1.00 83.12 99 THR A CA 1
ATOM 774 C C . THR A 1 99 ? 6.879 11.522 -5.602 1.00 83.12 99 THR A C 1
ATOM 776 O O . THR A 1 99 ? 8.077 11.628 -5.861 1.00 83.12 99 THR A O 1
ATOM 779 N N . ALA A 1 100 ? 6.103 10.659 -6.269 1.00 69.75 100 ALA A N 1
ATOM 780 C CA . ALA A 1 100 ? 6.611 9.855 -7.370 1.00 69.75 100 ALA A CA 1
ATOM 781 C C . ALA A 1 100 ? 6.922 10.706 -8.609 1.00 69.75 100 ALA A C 1
ATOM 783 O O . ALA A 1 100 ? 7.716 10.260 -9.439 1.00 69.75 100 ALA A O 1
ATOM 784 N N . GLU A 1 101 ? 6.328 11.899 -8.715 1.00 67.12 101 GLU A N 1
ATOM 785 C CA . GLU A 1 101 ? 6.483 12.831 -9.839 1.00 67.12 101 GLU A CA 1
ATOM 786 C C . GLU A 1 101 ? 7.535 13.923 -9.608 1.00 67.12 101 GLU A C 1
ATOM 788 O O . GLU A 1 101 ? 7.807 14.680 -10.533 1.00 67.12 101 GLU A O 1
ATOM 793 N N . GLU A 1 102 ? 8.149 14.013 -8.422 1.00 62.00 102 GLU A N 1
ATOM 794 C CA . GLU A 1 102 ? 9.132 15.056 -8.110 1.00 62.00 102 GLU A CA 1
ATOM 795 C C . GLU A 1 102 ? 10.545 14.655 -8.580 1.00 62.00 102 GLU A C 1
ATOM 797 O O . GLU A 1 102 ? 11.175 13.773 -7.986 1.00 62.00 102 GLU A O 1
ATOM 802 N N . PRO A 1 103 ? 11.116 15.293 -9.620 1.00 44.44 103 PRO A N 1
ATOM 803 C CA . PRO A 1 103 ? 12.475 15.008 -10.050 1.00 44.44 103 PRO A CA 1
ATOM 804 C C . PRO A 1 103 ? 13.455 15.832 -9.198 1.00 44.44 103 PRO A C 1
ATOM 806 O O . PRO A 1 103 ? 13.565 17.045 -9.358 1.00 44.44 103 PRO A O 1
ATOM 809 N N . GLY A 1 104 ? 14.209 15.170 -8.315 1.00 49.91 104 GLY A N 1
ATOM 810 C CA . GLY A 1 104 ? 15.495 15.683 -7.820 1.00 49.91 104 GLY A CA 1
ATOM 811 C C . GLY A 1 104 ? 15.551 16.418 -6.476 1.00 49.91 104 GLY A C 1
ATOM 812 O O . GLY A 1 104 ? 16.579 17.031 -6.205 1.00 49.91 104 GLY A O 1
ATOM 813 N N . ALA A 1 105 ? 14.545 16.365 -5.607 1.00 46.81 105 ALA A N 1
ATOM 814 C CA . ALA A 1 105 ? 14.576 17.125 -4.349 1.00 46.81 105 ALA A CA 1
ATOM 815 C C . ALA A 1 105 ? 15.182 16.424 -3.101 1.00 46.81 105 ALA A C 1
ATOM 817 O O . ALA A 1 105 ? 15.150 17.024 -2.031 1.00 46.81 105 ALA A O 1
ATOM 818 N N . HIS A 1 106 ? 15.840 15.253 -3.205 1.00 45.69 106 HIS A N 1
ATOM 819 C CA . HIS A 1 106 ? 16.908 14.839 -2.263 1.00 45.69 106 HIS A CA 1
ATOM 820 C C . HIS A 1 106 ? 17.656 13.566 -2.719 1.00 45.69 106 HIS A C 1
ATOM 822 O O . HIS A 1 106 ? 17.046 12.644 -3.264 1.00 45.69 106 HIS A O 1
ATOM 828 N N . PRO A 1 107 ? 18.966 13.441 -2.429 1.00 49.00 107 PRO A N 1
ATOM 829 C CA . PRO A 1 107 ? 19.774 12.240 -2.704 1.00 49.00 107 PRO A CA 1
ATOM 830 C C . PRO A 1 107 ? 19.393 10.971 -1.901 1.00 49.00 107 PRO A C 1
ATOM 832 O O . PRO A 1 107 ? 20.009 9.920 -2.100 1.00 49.00 107 PRO A O 1
ATOM 835 N N . ASP A 1 108 ? 18.375 11.043 -1.035 1.00 52.06 108 ASP A N 1
ATOM 836 C CA . ASP A 1 108 ? 17.956 9.974 -0.109 1.00 52.06 108 ASP A CA 1
ATOM 837 C C . ASP A 1 108 ? 16.565 9.392 -0.426 1.00 52.06 108 ASP A C 1
ATOM 839 O O . ASP A 1 108 ? 15.944 8.738 0.411 1.00 52.06 108 ASP A O 1
ATOM 843 N N . TRP A 1 109 ? 16.024 9.677 -1.610 1.00 56.22 109 TRP A N 1
ATOM 844 C CA . TRP A 1 109 ? 14.579 9.660 -1.795 1.00 56.22 109 TRP A CA 1
ATOM 845 C C . TRP A 1 109 ? 13.882 8.322 -1.998 1.00 56.22 109 TRP A C 1
ATOM 847 O O . TRP A 1 109 ? 14.252 7.489 -2.827 1.00 56.22 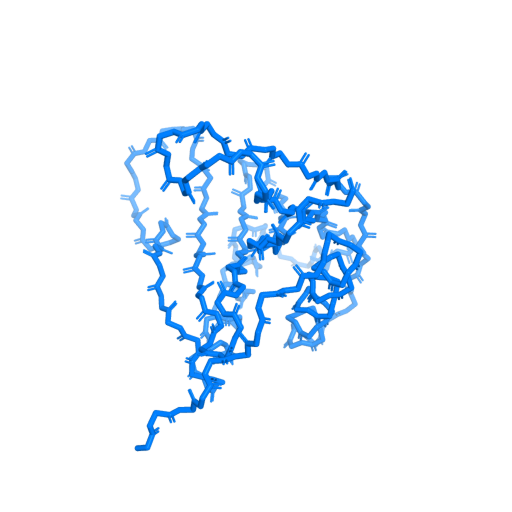109 TRP A O 1
ATOM 857 N N . PHE A 1 110 ? 12.774 8.226 -1.264 1.00 71.56 110 PHE A N 1
ATOM 858 C CA . PHE A 1 110 ? 11.686 7.293 -1.453 1.00 71.56 110 PHE A CA 1
ATOM 859 C C . PHE A 1 110 ? 10.645 7.941 -2.374 1.00 71.56 110 PHE A C 1
ATOM 861 O O . PHE A 1 110 ? 10.100 8.992 -2.035 1.00 71.56 110 PHE A O 1
ATOM 868 N N . ARG A 1 111 ? 10.344 7.332 -3.526 1.00 86.12 111 ARG A N 1
ATOM 869 C CA . ARG A 1 111 ? 9.169 7.741 -4.317 1.00 86.12 111 ARG A CA 1
ATOM 870 C C . ARG A 1 111 ? 7.938 7.168 -3.646 1.00 86.12 111 ARG A C 1
ATOM 872 O O . ARG A 1 111 ? 7.959 5.996 -3.274 1.00 86.12 111 ARG A O 1
ATOM 879 N N . ALA A 1 112 ? 6.878 7.946 -3.506 1.00 91.12 112 ALA A N 1
ATOM 880 C CA . ALA A 1 112 ? 5.654 7.449 -2.910 1.00 91.12 112 ALA A CA 1
ATOM 881 C C . ALA A 1 112 ? 4.422 8.087 -3.538 1.00 91.12 112 ALA A C 1
ATOM 883 O O . ALA A 1 112 ? 4.399 9.278 -3.826 1.00 91.12 112 ALA A O 1
ATOM 884 N N . VAL A 1 113 ? 3.374 7.290 -3.676 1.00 94.62 113 VAL A N 1
ATOM 885 C CA . VAL A 1 113 ? 2.024 7.768 -3.961 1.00 94.62 113 VAL A CA 1
ATOM 886 C C . VAL A 1 113 ? 1.124 7.285 -2.836 1.00 94.62 113 VAL A C 1
ATOM 888 O O . VAL A 1 113 ? 1.176 6.115 -2.463 1.00 94.62 113 VAL A O 1
ATOM 891 N N . HIS A 1 114 ? 0.330 8.191 -2.277 1.00 96.00 114 HIS A N 1
ATOM 892 C CA . HIS A 1 114 ? -0.640 7.910 -1.229 1.00 96.00 114 HIS A CA 1
ATOM 893 C C . HIS A 1 114 ? -2.019 8.318 -1.724 1.00 96.00 114 HIS A C 1
ATOM 895 O O . HIS A 1 114 ? -2.222 9.441 -2.194 1.00 96.00 114 HIS A O 1
ATOM 901 N N . VAL A 1 115 ? -2.982 7.423 -1.578 1.00 97.69 115 VAL A N 1
ATOM 902 C CA . VAL A 1 115 ? -4.371 7.644 -1.965 1.00 97.69 115 VAL A CA 1
ATOM 903 C C . VAL A 1 115 ? -5.300 7.237 -0.832 1.00 97.69 115 VAL A C 1
ATOM 905 O O . VAL A 1 115 ? -4.968 6.376 -0.027 1.00 97.69 115 VAL A O 1
ATOM 908 N N . ARG A 1 116 ? -6.479 7.846 -0.764 1.00 97.19 116 ARG A N 1
ATOM 909 C CA . ARG A 1 116 ? -7.511 7.555 0.230 1.00 97.19 116 ARG A CA 1
ATOM 910 C C . ARG A 1 116 ? -8.733 6.951 -0.443 1.00 97.19 116 ARG A C 1
ATOM 912 O O . ARG A 1 116 ? -9.308 7.567 -1.342 1.00 97.19 116 ARG A O 1
ATOM 919 N N . HIS A 1 117 ? -9.152 5.783 0.020 1.00 96.00 117 HIS A N 1
ATOM 920 C CA . HIS A 1 117 ? -10.359 5.123 -0.453 1.00 96.00 117 HIS A CA 1
ATOM 921 C C . HIS A 1 117 ? -11.613 5.921 -0.037 1.00 96.00 117 HIS A C 1
ATOM 923 O O . HIS A 1 117 ? -11.712 6.363 1.112 1.00 96.00 117 HIS A O 1
ATOM 929 N N . PRO A 1 118 ? -12.585 6.152 -0.942 1.00 93.44 118 PRO A N 1
ATOM 930 C CA . PRO A 1 118 ? -13.680 7.089 -0.692 1.00 93.44 118 PRO A CA 1
ATOM 931 C C . PRO A 1 118 ? -14.747 6.577 0.283 1.00 93.44 118 PRO A C 1
ATOM 933 O O . PRO A 1 118 ? -15.503 7.391 0.804 1.00 93.44 118 PRO A O 1
ATOM 936 N N . ALA A 1 119 ? -14.851 5.262 0.506 1.00 90.88 119 ALA A N 1
ATOM 937 C CA . ALA A 1 119 ? -15.946 4.682 1.292 1.00 90.88 119 ALA A CA 1
ATOM 938 C C . ALA A 1 119 ? -15.601 4.440 2.771 1.00 90.88 119 ALA A C 1
ATOM 940 O O . ALA A 1 119 ? -16.482 4.513 3.629 1.00 90.88 119 ALA A O 1
ATOM 941 N N . ASP A 1 120 ? -14.341 4.127 3.068 1.00 90.62 120 ASP A N 1
ATOM 942 C CA . ASP A 1 120 ? -13.870 3.771 4.414 1.00 90.62 120 ASP A CA 1
ATOM 943 C C . ASP A 1 120 ? -12.679 4.618 4.885 1.00 90.62 120 ASP A C 1
ATOM 945 O O . ASP A 1 120 ? -12.246 4.476 6.023 1.00 90.62 120 ASP A O 1
ATOM 949 N N . GLY A 1 121 ? -12.157 5.509 4.035 1.00 91.69 121 GLY A N 1
ATOM 950 C CA . GLY A 1 121 ? -11.051 6.389 4.386 1.00 91.69 121 GLY A CA 1
ATOM 951 C C . GLY A 1 121 ? -9.691 5.698 4.507 1.00 91.69 121 GLY A C 1
ATOM 952 O O . GLY A 1 121 ? -8.742 6.374 4.904 1.00 91.69 121 GLY A O 1
ATOM 953 N N . CYS A 1 122 ? -9.572 4.412 4.147 1.00 95.50 122 CYS A N 1
ATOM 954 C CA . CYS A 1 122 ? -8.300 3.691 4.161 1.00 95.50 122 CYS A CA 1
ATOM 955 C C . CYS A 1 122 ? -7.277 4.412 3.275 1.00 95.50 122 CYS A C 1
ATOM 957 O O . CYS A 1 122 ? -7.577 4.756 2.126 1.00 95.50 122 CYS A O 1
ATOM 959 N N . VAL A 1 123 ? -6.080 4.667 3.803 1.00 97.19 123 VAL A N 1
ATOM 960 C CA . VAL A 1 123 ? -4.983 5.252 3.032 1.00 97.19 123 VAL A CA 1
ATOM 961 C C . VAL A 1 123 ? -4.103 4.127 2.515 1.00 97.19 123 VAL A C 1
ATOM 963 O O . VAL A 1 123 ? -3.498 3.400 3.293 1.00 97.19 123 VAL A O 1
ATOM 966 N N . VAL A 1 124 ? -4.015 4.004 1.195 1.00 97.94 124 VAL A N 1
ATOM 967 C CA . VAL A 1 124 ? -3.188 3.009 0.509 1.00 97.94 124 VAL A CA 1
ATOM 968 C C . VAL A 1 124 ? -2.031 3.723 -0.168 1.00 97.94 124 VAL A C 1
ATOM 970 O O . VAL A 1 124 ? -2.185 4.835 -0.678 1.00 97.94 124 VAL A O 1
ATOM 973 N N . SER A 1 125 ? -0.854 3.108 -0.169 1.00 96.75 125 SER A N 1
ATOM 974 C CA . SER A 1 125 ? 0.330 3.702 -0.775 1.00 96.75 125 SER A CA 1
ATOM 975 C C . SER A 1 125 ? 1.243 2.686 -1.428 1.00 96.75 125 SER A C 1
ATOM 977 O O . SER A 1 125 ? 1.423 1.592 -0.901 1.00 96.75 125 SER A O 1
ATOM 979 N N . LEU A 1 126 ? 1.847 3.082 -2.550 1.00 96.69 126 LEU A N 1
ATOM 980 C CA . LEU A 1 126 ? 3.003 2.405 -3.132 1.00 96.69 126 LEU A CA 1
ATOM 981 C C . LEU A 1 126 ? 4.232 3.272 -2.870 1.00 96.69 126 LEU A C 1
ATOM 983 O O . LEU A 1 126 ? 4.225 4.467 -3.168 1.00 96.69 126 LEU A O 1
ATOM 987 N N . LYS A 1 127 ? 5.281 2.663 -2.323 1.00 93.56 127 LYS A N 1
ATOM 988 C CA . LYS A 1 127 ? 6.545 3.315 -1.982 1.00 93.56 127 LYS A CA 1
ATOM 989 C C . LYS A 1 127 ? 7.695 2.582 -2.659 1.00 93.56 127 LYS A C 1
ATOM 991 O O . LYS A 1 127 ? 7.707 1.356 -2.698 1.00 93.56 127 LYS A O 1
ATOM 996 N N . GLN A 1 128 ? 8.684 3.321 -3.140 1.00 91.38 128 GLN A N 1
ATOM 997 C CA . GLN A 1 128 ? 9.919 2.792 -3.704 1.00 91.38 128 GLN A CA 1
ATOM 998 C C . GLN A 1 128 ? 11.111 3.244 -2.877 1.00 91.38 128 GLN A C 1
ATOM 1000 O O . GLN A 1 128 ? 11.240 4.428 -2.586 1.00 91.38 128 GLN A O 1
ATOM 1005 N N . GLY A 1 129 ? 12.009 2.316 -2.561 1.00 87.50 129 GLY A N 1
ATOM 1006 C CA . GLY A 1 129 ? 13.273 2.596 -1.893 1.00 87.50 129 GLY A CA 1
ATOM 1007 C C . GLY A 1 129 ? 14.404 2.890 -2.871 1.00 87.50 129 GLY A C 1
ATOM 1008 O O . GLY A 1 129 ? 14.289 2.701 -4.084 1.00 87.50 129 GLY A O 1
ATOM 1009 N N . ARG A 1 130 ? 15.555 3.293 -2.329 1.00 82.75 130 ARG A N 1
ATOM 1010 C CA . ARG A 1 130 ? 16.748 3.652 -3.113 1.00 82.75 130 ARG A CA 1
ATOM 1011 C C . ARG A 1 130 ? 17.251 2.534 -4.033 1.00 82.75 130 ARG A C 1
ATOM 1013 O O . ARG A 1 130 ? 17.796 2.820 -5.093 1.00 82.75 130 ARG A O 1
ATOM 1020 N N . LEU A 1 131 ? 17.077 1.273 -3.638 1.00 85.12 131 LEU A N 1
ATOM 1021 C CA . LEU A 1 131 ? 17.506 0.111 -4.424 1.00 85.12 131 LEU A CA 1
ATOM 1022 C C . LEU A 1 131 ? 16.444 -0.356 -5.432 1.00 85.12 131 LEU A C 1
ATOM 1024 O O . LEU A 1 131 ? 16.622 -1.381 -6.080 1.00 85.12 131 LEU A O 1
ATOM 1028 N N . GLY A 1 132 ? 15.334 0.376 -5.573 1.00 87.00 132 GLY A N 1
ATOM 1029 C CA . GLY A 1 132 ? 14.236 -0.005 -6.461 1.00 87.00 132 GLY A CA 1
ATOM 1030 C C . GLY A 1 132 ? 13.335 -1.101 -5.892 1.00 87.00 132 GLY A C 1
ATOM 1031 O O . GLY A 1 132 ? 12.493 -1.638 -6.608 1.00 87.00 132 GLY A O 1
ATOM 1032 N N . ASN A 1 133 ? 13.480 -1.429 -4.613 1.00 89.88 133 ASN A N 1
ATOM 1033 C CA . ASN A 1 133 ? 12.539 -2.277 -3.904 1.00 89.88 133 ASN A CA 1
ATOM 1034 C C . ASN A 1 133 ? 11.229 -1.517 -3.640 1.00 89.88 133 ASN A C 1
ATOM 1036 O O . ASN A 1 133 ? 11.243 -0.298 -3.449 1.00 89.88 133 ASN A O 1
ATOM 1040 N N . LEU A 1 134 ? 10.110 -2.238 -3.662 1.00 94.06 134 LEU A N 1
ATOM 1041 C CA . LEU A 1 134 ? 8.772 -1.670 -3.537 1.00 94.06 134 LEU A CA 1
ATOM 1042 C C . LEU A 1 134 ? 8.081 -2.169 -2.275 1.00 94.06 134 LEU A C 1
ATOM 1044 O O . LEU A 1 134 ? 8.193 -3.343 -1.924 1.00 94.06 134 LEU A O 1
ATOM 1048 N N . TRP A 1 135 ? 7.316 -1.284 -1.647 1.00 95.12 135 TRP A N 1
ATOM 1049 C CA . TRP A 1 135 ? 6.398 -1.621 -0.569 1.00 95.12 135 TRP A CA 1
ATOM 1050 C C . TRP A 1 135 ? 5.012 -1.097 -0.880 1.00 95.12 135 TRP A C 1
ATOM 1052 O O . TRP A 1 135 ? 4.862 0.005 -1.412 1.00 95.12 135 TRP A O 1
ATOM 1062 N N . ILE A 1 136 ? 4.012 -1.870 -0.487 1.00 97.44 136 ILE A N 1
ATOM 1063 C CA . ILE A 1 136 ? 2.630 -1.427 -0.436 1.00 97.44 136 ILE A CA 1
ATOM 1064 C C . ILE A 1 136 ? 2.194 -1.354 1.021 1.00 97.44 136 ILE A C 1
ATOM 1066 O O . ILE A 1 136 ? 2.477 -2.256 1.807 1.00 97.44 136 ILE A O 1
ATOM 1070 N N . THR A 1 137 ? 1.539 -0.261 1.392 1.00 97.69 137 THR A N 1
ATOM 1071 C CA . THR A 1 137 ? 1.047 -0.047 2.755 1.00 97.69 137 THR A CA 1
ATOM 1072 C C . THR A 1 137 ? -0.413 0.367 2.707 1.00 97.69 137 THR A C 1
ATOM 1074 O O . THR A 1 137 ? -0.764 1.223 1.896 1.00 97.69 137 THR A O 1
ATOM 1077 N N . ALA A 1 138 ? -1.233 -0.194 3.590 1.00 98.00 138 ALA A N 1
ATOM 1078 C CA . ALA A 1 138 ? -2.591 0.252 3.861 1.00 98.00 138 ALA A CA 1
ATOM 1079 C C . ALA A 1 138 ? -2.717 0.625 5.342 1.00 98.00 138 ALA A C 1
ATOM 1081 O O . ALA A 1 138 ? -2.304 -0.145 6.213 1.00 98.00 138 ALA A O 1
ATOM 1082 N N . SER A 1 139 ? -3.273 1.802 5.626 1.00 96.06 139 SER A N 1
ATOM 1083 C CA . SER A 1 139 ? -3.524 2.269 6.986 1.00 96.06 139 SER A CA 1
ATOM 1084 C C . SER A 1 139 ? -4.953 2.757 7.184 1.00 96.06 139 SER A C 1
ATOM 1086 O O . SER A 1 139 ? -5.610 3.251 6.263 1.00 96.06 139 SER A O 1
ATOM 1088 N N . THR A 1 140 ? -5.497 2.545 8.378 1.00 92.81 140 THR A N 1
ATOM 1089 C CA . THR A 1 140 ? -6.903 2.818 8.693 1.00 92.81 140 THR A CA 1
ATOM 1090 C C . THR A 1 140 ? -7.066 3.156 10.167 1.00 92.81 140 THR A C 1
ATOM 1092 O O . THR A 1 140 ? -6.509 2.485 11.032 1.00 92.81 140 THR A O 1
ATOM 1095 N N . ILE A 1 141 ? -7.871 4.183 10.446 1.00 91.69 141 ILE A N 1
ATOM 1096 C CA . ILE A 1 141 ? -8.315 4.497 11.806 1.00 91.69 141 ILE A CA 1
ATOM 1097 C C . ILE A 1 141 ? -9.306 3.423 12.250 1.00 91.69 141 ILE A C 1
ATOM 1099 O O . ILE A 1 141 ? -10.272 3.131 11.541 1.00 91.69 141 ILE A O 1
ATOM 1103 N N . ALA A 1 142 ? -9.080 2.872 13.434 1.00 92.19 142 ALA A N 1
ATOM 1104 C CA . ALA A 1 142 ? -9.915 1.852 14.042 1.00 92.19 142 ALA A CA 1
ATOM 1105 C C . ALA A 1 142 ? -10.191 2.183 15.507 1.00 92.19 142 ALA A C 1
ATOM 1107 O O . ALA A 1 142 ? -9.460 2.967 16.111 1.00 92.19 142 ALA A O 1
ATOM 1108 N N . LEU A 1 143 ? -11.228 1.576 16.074 1.00 90.12 143 LEU A N 1
ATOM 1109 C CA . LEU A 1 143 ? -11.420 1.527 17.517 1.00 90.12 143 LEU A CA 1
ATOM 1110 C C . LEU A 1 143 ? -10.373 0.590 18.128 1.00 90.12 143 LEU A C 1
ATOM 1112 O O . LEU A 1 143 ? -10.135 -0.489 17.585 1.00 90.12 143 LEU A O 1
ATOM 1116 N N . ALA A 1 144 ? -9.752 1.020 19.223 1.00 86.69 144 ALA A N 1
ATOM 1117 C CA . ALA A 1 144 ? -8.845 0.193 20.009 1.00 86.69 144 ALA A CA 1
ATOM 1118 C C . ALA A 1 144 ? -9.616 -1.006 20.590 1.00 86.69 144 ALA A C 1
ATOM 1120 O O . ALA A 1 144 ? -10.704 -0.814 21.144 1.00 86.69 144 ALA A O 1
ATOM 1121 N N . ASP A 1 145 ? -9.059 -2.211 20.453 1.00 78.94 145 ASP A N 1
ATOM 1122 C CA . ASP A 1 145 ? -9.605 -3.441 21.051 1.00 78.94 145 ASP A CA 1
ATOM 1123 C C . ASP A 1 145 ? -9.154 -3.630 22.516 1.00 78.94 145 ASP A C 1
ATOM 1125 O O . ASP A 1 145 ? -8.021 -3.221 22.873 1.00 78.94 145 ASP A O 1
#